Protein AF-A0A3C0S470-F1 (afdb_monomer_lite)

Secondary structure (DSSP, 8-state):
----SHHHHHHHHHHHHGGG------------PPPPEEEEEEESGGG-S---TTS---EEEEEE-SS----EEEEEE-TTT-S-EEEEEE-STTTTT-

pLDDT: mean 79.81, std 15.0, range [46.44, 95.25]

Radius of gyration: 29.49 Å; chains: 1; bounding box: 72×65×53 Å

Foldseek 3Di:
DDPPPVVVVVVVVVVVVVVPPPDPPPVPVPPPWDDKDKDDKAWPDVNPNDDDPPDDTDIDTDIDGPDWDQKDKDWDDDPPPDPDIDMDIDRDCVRTPD

Structure (mmCIF, N/CA/C/O backbone):
data_AF-A0A3C0S470-F1
#
_entry.id   AF-A0A3C0S470-F1
#
loop_
_atom_site.group_PDB
_atom_site.id
_atom_site.type_symbol
_atom_site.label_atom_id
_atom_site.label_alt_id
_atom_site.label_comp_id
_atom_site.label_asym_id
_atom_site.label_ent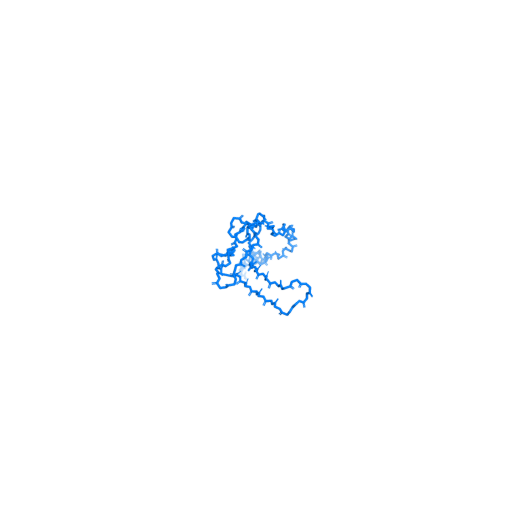ity_id
_atom_site.label_seq_id
_atom_site.pdbx_PDB_ins_code
_atom_site.Cartn_x
_atom_site.Cartn_y
_atom_site.Cartn_z
_atom_site.occupancy
_atom_site.B_iso_or_equiv
_atom_site.auth_seq_id
_atom_site.auth_comp_id
_atom_site.auth_asym_id
_atom_site.auth_atom_id
_atom_site.pdbx_PDB_model_num
ATOM 1 N N . MET A 1 1 ? 55.363 -51.292 -32.253 1.00 46.44 1 MET A N 1
ATOM 2 C CA . MET A 1 1 ? 54.738 -50.322 -31.325 1.00 46.44 1 MET A CA 1
ATOM 3 C C . MET A 1 1 ? 53.556 -49.673 -32.041 1.00 46.44 1 MET A C 1
ATOM 5 O O . MET A 1 1 ? 53.764 -48.955 -33.006 1.00 46.44 1 MET A O 1
ATOM 9 N N . LYS A 1 2 ? 52.319 -50.038 -31.674 1.00 53.50 2 LYS A N 1
ATOM 10 C CA . LYS A 1 2 ? 51.081 -49.615 -32.358 1.00 53.50 2 LYS A CA 1
ATOM 11 C C . LYS A 1 2 ? 50.730 -48.203 -31.881 1.00 53.50 2 LYS A C 1
ATOM 13 O O . LYS A 1 2 ? 50.433 -48.027 -30.702 1.00 53.50 2 LYS A O 1
ATOM 18 N N . THR A 1 3 ? 50.812 -47.207 -32.759 1.00 53.22 3 THR A N 1
ATOM 19 C CA . THR A 1 3 ? 50.462 -45.802 -32.491 1.00 53.22 3 THR A CA 1
ATOM 20 C C . THR A 1 3 ? 48.959 -45.685 -32.223 1.00 53.22 3 THR A C 1
ATOM 22 O O . THR A 1 3 ? 48.158 -45.379 -33.098 1.00 53.22 3 THR A O 1
ATOM 25 N N . ARG A 1 4 ? 48.552 -46.006 -30.991 1.00 58.59 4 ARG A N 1
ATOM 26 C CA . ARG A 1 4 ? 47.180 -45.848 -30.497 1.00 58.59 4 ARG A CA 1
ATOM 27 C C . ARG A 1 4 ? 46.798 -44.376 -30.595 1.00 58.59 4 ARG A C 1
ATOM 29 O O . ARG A 1 4 ? 47.491 -43.563 -30.004 1.00 58.59 4 ARG A O 1
ATOM 36 N N . ASN A 1 5 ? 45.722 -44.098 -31.334 1.00 60.06 5 ASN A N 1
ATOM 37 C CA . ASN A 1 5 ? 44.765 -42.975 -31.387 1.00 60.06 5 ASN A CA 1
ATOM 38 C C . ASN A 1 5 ? 44.871 -41.829 -30.341 1.00 60.06 5 ASN A C 1
ATOM 40 O O . ASN A 1 5 ? 43.860 -41.313 -29.872 1.00 60.06 5 ASN A O 1
ATOM 44 N N . ILE A 1 6 ? 46.074 -41.381 -29.986 1.00 62.22 6 ILE A N 1
ATOM 45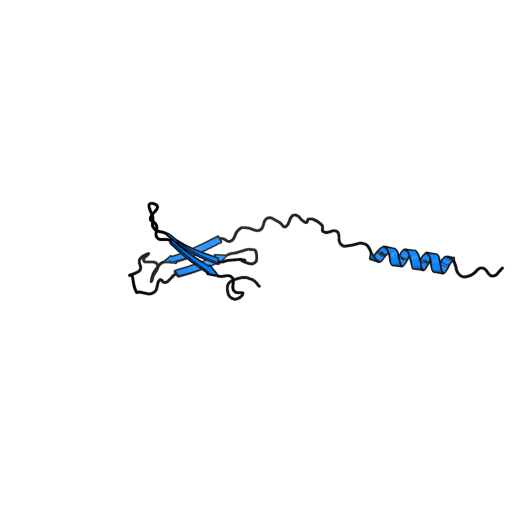 C CA . ILE A 1 6 ? 46.349 -40.344 -28.981 1.00 62.22 6 ILE A CA 1
ATOM 46 C C . ILE A 1 6 ? 45.873 -38.978 -29.473 1.00 62.22 6 ILE A C 1
ATOM 48 O O . ILE A 1 6 ? 45.407 -38.169 -28.679 1.00 62.22 6 ILE A O 1
ATOM 52 N N . ARG A 1 7 ? 45.897 -38.752 -30.793 1.00 60.50 7 ARG A N 1
ATOM 53 C CA . ARG A 1 7 ? 45.371 -37.529 -31.413 1.00 60.50 7 ARG A CA 1
ATOM 54 C C . ARG A 1 7 ? 43.858 -37.390 -31.248 1.00 60.50 7 ARG A C 1
ATOM 56 O O . ARG A 1 7 ? 43.382 -36.284 -31.046 1.00 60.50 7 ARG A O 1
ATOM 63 N N . PHE A 1 8 ? 43.123 -38.504 -31.273 1.00 62.50 8 PHE A N 1
ATOM 64 C CA . PHE A 1 8 ? 41.672 -38.508 -31.067 1.00 62.50 8 PHE A CA 1
ATOM 65 C C . PHE A 1 8 ? 41.313 -38.225 -29.603 1.00 62.50 8 PHE A C 1
ATOM 67 O O . PHE A 1 8 ? 40.392 -37.466 -29.323 1.00 62.50 8 PHE A O 1
ATOM 74 N N . PHE A 1 9 ? 42.098 -38.767 -28.667 1.00 60.22 9 PHE A N 1
ATOM 75 C CA . PHE A 1 9 ? 41.920 -38.510 -27.238 1.00 60.22 9 PHE A CA 1
ATOM 76 C C . PHE A 1 9 ? 42.235 -37.052 -26.865 1.00 60.22 9 PHE A C 1
ATOM 78 O O . PHE A 1 9 ? 41.521 -36.447 -26.070 1.00 60.22 9 PHE A O 1
ATOM 85 N N . PHE A 1 10 ? 43.254 -36.457 -27.494 1.00 62.66 10 PHE A N 1
ATOM 86 C CA . PHE A 1 10 ? 43.574 -35.038 -27.318 1.00 62.66 10 PHE A CA 1
ATOM 87 C C . PHE A 1 10 ? 42.477 -34.115 -27.870 1.00 62.66 10 PHE A C 1
ATOM 89 O O . PHE A 1 10 ? 42.169 -33.108 -27.241 1.00 62.66 10 PHE A O 1
ATOM 96 N N . LEU A 1 11 ? 41.855 -34.480 -29.000 1.00 63.66 11 LEU A N 1
ATOM 97 C CA . LEU A 1 11 ? 40.771 -33.708 -29.621 1.00 63.66 11 LEU A CA 1
ATOM 98 C C . LEU A 1 11 ? 39.461 -33.758 -28.815 1.00 63.66 11 LEU A C 1
ATOM 100 O O . LEU A 1 11 ? 38.723 -32.780 -28.764 1.00 63.66 11 LEU A O 1
ATOM 104 N N . LEU A 1 12 ? 39.169 -34.898 -28.182 1.00 65.12 12 LEU A N 1
ATOM 105 C CA . LEU A 1 12 ? 37.969 -35.074 -27.358 1.00 65.12 12 LEU A CA 1
ATOM 106 C C . LEU A 1 12 ? 38.078 -34.328 -26.014 1.00 65.12 12 LEU A C 1
ATOM 108 O O . LEU A 1 12 ? 37.080 -33.831 -25.498 1.00 65.12 12 LEU A O 1
ATOM 112 N N . SER A 1 13 ? 39.297 -34.202 -25.479 1.00 64.88 13 SER A N 1
ATOM 113 C CA . SER A 1 13 ? 39.582 -33.477 -24.234 1.00 64.88 13 SER A CA 1
ATOM 114 C C . SER A 1 13 ? 39.386 -31.958 -24.368 1.00 64.88 13 SER A C 1
ATOM 116 O O . SER A 1 13 ? 38.798 -31.325 -23.493 1.00 64.88 13 SER A O 1
ATOM 118 N N . THR A 1 14 ? 39.793 -31.359 -25.493 1.00 64.19 14 THR A N 1
ATOM 119 C CA . THR A 1 14 ? 39.613 -29.918 -25.751 1.00 64.19 14 THR A CA 1
ATOM 120 C C . THR A 1 14 ? 38.155 -29.509 -25.957 1.00 64.19 14 THR A C 1
ATOM 122 O O . THR A 1 14 ? 37.792 -28.390 -25.606 1.00 64.19 14 THR A O 1
ATOM 125 N N . ILE A 1 15 ? 37.304 -30.404 -26.466 1.00 66.44 15 ILE A N 1
ATOM 126 C CA . ILE A 1 15 ? 35.862 -30.152 -26.623 1.00 66.44 15 ILE A CA 1
ATOM 127 C C . ILE A 1 15 ? 35.154 -30.135 -25.259 1.00 66.44 15 ILE A C 1
ATOM 129 O O . ILE A 1 15 ? 34.285 -29.298 -25.031 1.00 66.44 15 ILE A O 1
ATOM 133 N N . LEU A 1 16 ? 35.551 -31.004 -24.323 1.00 62.00 16 LEU A N 1
ATOM 134 C CA . LEU A 1 16 ? 34.922 -31.093 -23.000 1.00 62.00 16 LEU A CA 1
ATOM 135 C C . LEU A 1 16 ? 35.210 -29.869 -22.109 1.00 62.00 16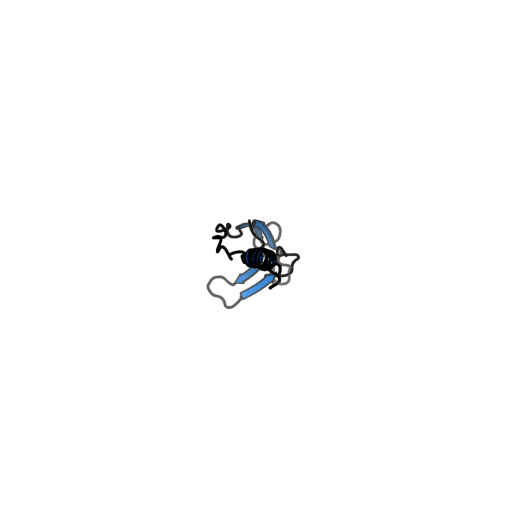 LEU A C 1
ATOM 137 O O . LEU A 1 16 ? 34.361 -29.465 -21.319 1.00 62.00 16 LEU A O 1
ATOM 141 N N . LEU A 1 17 ? 36.384 -29.249 -22.264 1.00 60.62 17 LEU A N 1
ATOM 142 C CA . LEU A 1 17 ? 36.786 -28.048 -21.520 1.00 60.62 17 LEU A CA 1
ATOM 143 C C . LEU A 1 17 ? 36.050 -26.773 -21.979 1.00 60.62 17 LEU A C 1
ATOM 145 O O . LEU A 1 17 ? 35.989 -25.806 -21.224 1.00 60.62 17 LEU A O 1
ATOM 149 N N . GLY A 1 18 ? 35.459 -26.769 -23.181 1.00 60.88 18 GLY A N 1
ATOM 150 C CA . GLY A 1 18 ? 34.704 -25.628 -23.719 1.00 60.88 18 GLY A CA 1
ATOM 151 C C . GLY A 1 18 ? 33.315 -25.431 -23.099 1.00 60.88 18 GLY A C 1
ATOM 152 O O . GLY A 1 18 ? 32.785 -24.324 -23.138 1.00 60.88 18 GLY A O 1
ATOM 153 N N . PHE A 1 19 ? 32.738 -26.469 -22.480 1.00 59.50 19 PHE A N 1
ATOM 154 C CA . PHE A 1 19 ? 31.403 -26.409 -21.863 1.00 59.50 19 PHE A CA 1
ATOM 155 C C . PHE A 1 19 ? 31.406 -25.918 -20.407 1.00 59.50 19 PHE A C 1
ATOM 157 O O . PHE A 1 19 ? 30.342 -25.690 -19.841 1.00 59.50 19 PHE A O 1
ATOM 164 N N . LEU A 1 20 ? 32.581 -25.725 -19.796 1.00 56.91 20 LEU A N 1
ATOM 165 C CA . LEU A 1 20 ? 32.711 -25.156 -18.447 1.00 56.91 20 LEU A CA 1
ATOM 166 C C . LEU A 1 20 ? 32.888 -23.632 -18.456 1.00 56.91 20 LEU A C 1
ATOM 168 O O . LEU A 1 20 ? 33.256 -23.054 -17.432 1.00 56.91 20 LEU A O 1
ATOM 172 N N . SER A 1 21 ? 32.612 -22.961 -19.582 1.00 59.19 21 SER A N 1
ATOM 173 C CA . SER A 1 21 ? 32.401 -21.513 -19.578 1.00 59.19 21 SER A CA 1
ATOM 174 C C . SER A 1 21 ? 31.094 -21.228 -18.837 1.00 59.19 21 SER A C 1
ATOM 176 O O . SER A 1 21 ? 30.024 -21.097 -19.422 1.00 59.19 21 SER A O 1
ATOM 178 N N . SER A 1 22 ? 31.190 -21.232 -17.506 1.00 52.91 22 SER A N 1
ATOM 179 C CA . SER A 1 22 ? 30.176 -20.719 -16.601 1.00 52.91 22 SER A CA 1
ATOM 180 C C . SER A 1 22 ? 29.778 -19.353 -17.125 1.00 52.91 22 SER A C 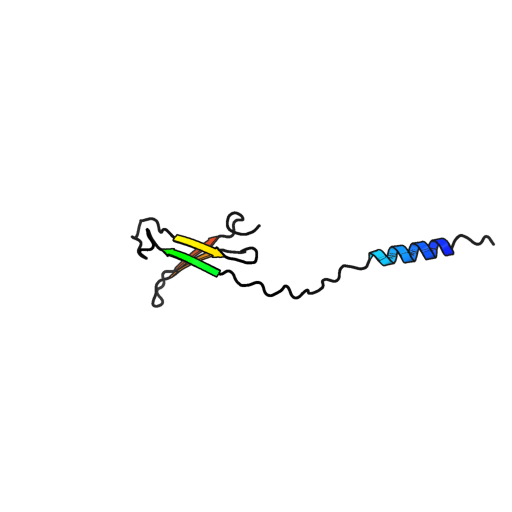1
ATOM 182 O O . SER A 1 22 ? 30.649 -18.491 -17.276 1.00 52.91 22 SER A O 1
ATOM 184 N N . CYS A 1 23 ? 28.480 -19.163 -17.379 1.00 63.94 23 CYS A N 1
ATOM 185 C CA . CYS A 1 23 ? 27.893 -17.839 -17.476 1.00 63.94 23 CYS A CA 1
ATOM 186 C C . CYS A 1 23 ? 28.536 -17.005 -16.377 1.00 63.94 23 CYS A C 1
ATOM 188 O O . CYS A 1 23 ? 28.451 -17.339 -15.186 1.00 63.94 23 CYS A O 1
ATOM 190 N N . LYS A 1 24 ? 29.274 -15.980 -16.792 1.00 49.00 24 LYS A N 1
ATOM 191 C CA . LYS A 1 24 ? 29.669 -14.933 -15.878 1.00 49.00 24 LYS A CA 1
ATOM 192 C C . LYS A 1 24 ? 28.347 -14.485 -15.266 1.00 49.00 24 LYS A C 1
ATOM 194 O O . LYS A 1 24 ? 27.376 -14.259 -15.987 1.00 49.00 24 LYS A O 1
ATOM 199 N N . LYS A 1 25 ? 28.265 -14.427 -13.937 1.00 52.91 25 LYS A N 1
ATOM 200 C CA . LYS A 1 25 ? 27.334 -13.480 -13.330 1.00 52.91 25 LYS A CA 1
ATOM 201 C C . LYS A 1 25 ? 27.911 -12.132 -13.712 1.00 52.91 25 LYS A C 1
ATOM 203 O O . LYS A 1 25 ? 28.683 -11.550 -12.956 1.00 52.91 25 LYS A O 1
ATOM 208 N N . ASP A 1 26 ? 27.653 -11.742 -14.955 1.00 54.50 26 ASP A N 1
ATOM 209 C CA . ASP A 1 26 ? 27.760 -10.372 -15.365 1.00 54.50 26 ASP A CA 1
ATOM 210 C C . ASP A 1 26 ? 26.874 -9.684 -14.342 1.00 54.50 26 ASP A C 1
ATOM 212 O O . ASP A 1 26 ? 25.677 -9.958 -14.218 1.00 54.50 26 ASP A O 1
ATOM 216 N N . ASN A 1 27 ? 27.525 -8.924 -13.469 1.00 54.97 27 ASN A N 1
ATOM 217 C CA . ASN A 1 27 ? 26.876 -7.969 -12.602 1.00 54.97 27 ASN A CA 1
ATOM 218 C C . ASN A 1 27 ? 26.398 -6.859 -13.542 1.00 54.97 27 ASN A C 1
ATOM 220 O O . ASN A 1 27 ? 26.919 -5.749 -13.506 1.00 54.97 27 ASN A O 1
ATOM 224 N N . GLU A 1 28 ? 25.517 -7.244 -14.475 1.00 58.47 28 GLU A N 1
ATOM 225 C CA . GLU A 1 28 ? 24.693 -6.376 -15.282 1.00 58.47 28 GLU A CA 1
ATOM 226 C C . GLU A 1 28 ? 24.091 -5.456 -14.242 1.00 58.47 28 GLU A C 1
ATOM 228 O O . GLU A 1 28 ? 23.352 -5.889 -13.351 1.00 58.47 28 GLU A O 1
ATOM 233 N N . GLU A 1 29 ? 24.557 -4.216 -14.264 1.00 61.06 29 GLU A N 1
ATOM 234 C CA . GLU A 1 29 ? 23.963 -3.130 -13.528 1.00 61.06 29 GLU A CA 1
ATOM 235 C C . GLU A 1 29 ? 22.521 -3.096 -14.022 1.00 61.06 29 GLU A C 1
ATOM 237 O O . GLU A 1 29 ? 22.243 -2.572 -15.099 1.00 61.06 29 GLU A O 1
ATOM 242 N N . ILE A 1 30 ? 21.631 -3.804 -13.308 1.00 62.84 30 ILE A N 1
ATOM 243 C CA . ILE A 1 30 ? 20.207 -3.819 -13.618 1.00 62.84 30 ILE A CA 1
ATOM 244 C C . ILE A 1 30 ? 19.862 -2.340 -13.696 1.00 62.84 30 ILE A C 1
ATOM 246 O O . ILE A 1 30 ? 20.100 -1.642 -12.699 1.00 62.84 30 ILE A O 1
ATOM 250 N N . PRO A 1 31 ? 19.393 -1.847 -14.861 1.00 68.81 31 PRO A N 1
ATOM 251 C CA . PRO A 1 31 ? 19.054 -0.447 -15.002 1.00 68.81 31 PRO A CA 1
ATOM 252 C C . PRO A 1 31 ? 18.202 -0.090 -13.798 1.00 68.81 31 PRO A C 1
ATOM 254 O O . PRO A 1 31 ? 17.295 -0.856 -13.471 1.00 68.81 31 PRO A O 1
ATOM 257 N N . ALA A 1 32 ? 18.547 0.981 -13.084 1.00 74.62 32 ALA A N 1
ATOM 258 C CA . ALA A 1 32 ? 17.799 1.372 -11.901 1.00 74.62 32 ALA A CA 1
ATOM 259 C C . ALA A 1 32 ? 16.346 1.626 -12.325 1.00 74.62 32 ALA A C 1
ATOM 261 O O . ALA A 1 32 ? 16.025 2.692 -12.847 1.00 74.62 32 ALA A O 1
ATOM 262 N N . LEU A 1 33 ? 15.499 0.606 -12.168 1.00 80.75 33 LEU A N 1
ATOM 263 C CA . LEU A 1 33 ? 14.096 0.668 -12.538 1.00 80.75 33 LEU A CA 1
ATOM 264 C C . LEU A 1 33 ? 13.440 1.718 -11.655 1.00 80.75 33 LEU A C 1
ATOM 266 O O . LEU A 1 33 ? 13.793 1.872 -10.476 1.00 80.75 33 LEU A O 1
ATOM 270 N N . ALA A 1 34 ? 12.495 2.459 -12.219 1.00 86.19 34 ALA A N 1
ATOM 271 C CA . ALA A 1 34 ? 11.803 3.477 -11.462 1.00 86.19 34 ALA A CA 1
ATOM 272 C C . ALA A 1 34 ? 11.095 2.839 -10.260 1.00 86.19 34 ALA A C 1
ATOM 274 O O . ALA A 1 34 ? 10.450 1.789 -10.350 1.00 86.19 34 ALA A O 1
ATOM 275 N N . LYS A 1 35 ? 11.205 3.502 -9.105 1.00 89.38 35 LYS A N 1
ATOM 276 C CA . LYS A 1 35 ? 10.454 3.114 -7.909 1.00 89.38 35 LYS A CA 1
ATOM 277 C C . LYS A 1 35 ? 8.943 3.151 -8.206 1.00 89.38 35 LYS A C 1
ATOM 279 O O . LYS A 1 35 ? 8.517 4.055 -8.938 1.00 89.38 35 LYS A O 1
ATOM 284 N N . PRO A 1 36 ? 8.135 2.256 -7.602 1.00 91.44 36 PRO A N 1
ATOM 285 C CA . PRO A 1 36 ? 6.684 2.298 -7.736 1.00 91.44 36 PRO A CA 1
ATOM 286 C C . PRO A 1 36 ? 6.130 3.686 -7.410 1.00 91.44 36 PRO A C 1
ATOM 288 O O . PRO A 1 36 ? 6.565 4.328 -6.448 1.00 91.44 36 PRO A O 1
ATOM 291 N N . GLN A 1 37 ? 5.181 4.143 -8.217 1.00 93.69 37 GLN A N 1
ATOM 292 C CA . GLN A 1 37 ? 4.475 5.401 -8.025 1.00 93.69 37 GLN A CA 1
ATOM 293 C C . GLN A 1 37 ? 3.049 5.107 -7.578 1.00 93.69 37 GLN A C 1
ATOM 295 O O . GLN A 1 37 ? 2.365 4.275 -8.173 1.00 93.69 37 GLN A O 1
ATOM 300 N N . ILE A 1 38 ? 2.604 5.811 -6.540 1.00 92.38 38 ILE A N 1
ATOM 301 C CA . ILE A 1 38 ? 1.196 5.829 -6.145 1.00 92.38 38 ILE A CA 1
ATOM 302 C C . ILE A 1 38 ? 0.540 6.953 -6.944 1.00 92.38 38 ILE A C 1
ATOM 304 O O . ILE A 1 38 ? 0.969 8.104 -6.854 1.00 92.38 38 ILE A O 1
ATOM 308 N N . GLY A 1 39 ? -0.446 6.599 -7.760 1.00 90.19 39 GLY A N 1
ATOM 309 C CA . GLY A 1 39 ? -1.243 7.531 -8.542 1.00 90.19 39 GLY A CA 1
ATOM 310 C C . GLY A 1 39 ? -2.374 8.127 -7.710 1.00 90.19 39 GLY A C 1
ATOM 311 O O . GLY A 1 39 ? -2.177 8.604 -6.590 1.00 90.19 39 GLY A O 1
ATOM 312 N N . THR A 1 40 ? -3.582 8.114 -8.267 1.00 91.50 40 THR A N 1
ATOM 313 C CA . THR A 1 40 ? -4.779 8.554 -7.547 1.00 91.50 40 THR A CA 1
ATOM 314 C C . THR A 1 40 ? -5.002 7.685 -6.310 1.00 91.50 40 THR A C 1
ATOM 316 O O . THR A 1 40 ? -4.909 6.463 -6.385 1.00 91.50 40 THR A O 1
ATOM 319 N N . LEU A 1 41 ? -5.292 8.335 -5.179 1.00 92.44 41 LEU A N 1
ATOM 320 C CA . LEU A 1 41 ? -5.646 7.702 -3.912 1.00 92.44 41 LEU A CA 1
ATOM 321 C C . LEU A 1 41 ? -6.966 8.300 -3.414 1.00 92.44 41 LEU A C 1
ATOM 323 O O . LEU A 1 41 ? -7.061 9.507 -3.170 1.00 92.44 41 LEU A O 1
ATOM 327 N N . GLU A 1 42 ? -7.967 7.446 -3.265 1.00 93.56 42 GLU A N 1
ATOM 328 C CA . GLU A 1 42 ? -9.237 7.724 -2.615 1.00 93.56 42 GLU A CA 1
ATOM 329 C C . GLU A 1 42 ? -9.184 7.286 -1.149 1.00 93.56 42 GLU A C 1
ATOM 331 O O . GLU A 1 42 ? -8.806 6.158 -0.822 1.00 93.56 42 GLU A O 1
ATOM 336 N N . ILE A 1 43 ? -9.577 8.202 -0.261 1.00 92.50 43 ILE A N 1
ATOM 337 C CA . ILE A 1 43 ? -9.683 7.958 1.177 1.00 92.50 43 ILE A CA 1
ATOM 338 C C . ILE A 1 43 ? -11.109 8.262 1.628 1.00 92.50 43 ILE A C 1
ATOM 340 O O . ILE A 1 43 ? -11.550 9.413 1.571 1.00 92.50 43 ILE A O 1
ATOM 344 N N . GLY A 1 44 ? -11.807 7.242 2.125 1.00 91.38 44 GLY A N 1
ATOM 345 C CA . GLY A 1 44 ? -13.228 7.336 2.454 1.00 91.38 44 GLY A CA 1
ATOM 346 C C . GLY A 1 44 ? -14.102 7.407 1.200 1.00 91.38 44 GLY A C 1
ATOM 347 O O . GLY A 1 44 ? -13.614 7.623 0.097 1.00 91.38 44 GLY A O 1
ATOM 348 N N . SER A 1 45 ? -15.412 7.226 1.370 1.00 88.75 45 SER A N 1
ATOM 349 C CA . SER A 1 45 ? -16.361 7.210 0.250 1.00 88.75 45 SER A CA 1
ATOM 350 C C . SER A 1 45 ? -16.322 8.522 -0.541 1.00 88.75 45 SER A C 1
ATOM 352 O O . SER A 1 45 ? -16.542 9.597 0.023 1.00 88.75 45 SER A O 1
ATOM 354 N N . GLY A 1 46 ? -16.099 8.432 -1.851 1.00 91.44 46 GLY A N 1
ATOM 355 C CA . GLY A 1 46 ? -16.021 9.591 -2.739 1.00 91.44 46 GLY A CA 1
ATOM 356 C C . GLY A 1 46 ? -14.827 10.495 -2.433 1.00 91.44 46 GLY A C 1
ATOM 357 O O . GLY A 1 46 ? -14.901 11.703 -2.657 1.00 91.44 46 GLY A O 1
ATOM 358 N N . ASN A 1 47 ? -13.757 9.934 -1.864 1.00 93.69 47 ASN A N 1
ATOM 359 C CA . ASN A 1 47 ? -12.556 10.654 -1.439 1.00 93.69 47 ASN A CA 1
ATOM 360 C C . ASN A 1 47 ? -12.827 11.820 -0.466 1.00 93.69 47 ASN A C 1
ATOM 362 O O . ASN A 1 47 ? -12.164 12.860 -0.511 1.00 93.69 47 ASN A O 1
ATOM 366 N N . ASN A 1 48 ? -13.818 11.669 0.418 1.00 93.50 48 ASN A N 1
ATOM 367 C CA . ASN A 1 48 ? -14.186 12.703 1.389 1.00 93.50 48 ASN A CA 1
ATOM 368 C C . ASN A 1 48 ? -13.161 12.870 2.532 1.00 93.50 48 ASN A C 1
ATOM 370 O O . ASN A 1 48 ? -13.286 13.796 3.332 1.00 93.50 48 ASN A O 1
ATOM 374 N N . LYS A 1 49 ? -12.150 11.990 2.603 1.00 92.38 49 LYS A N 1
ATOM 375 C CA . LYS A 1 49 ? -11.059 11.970 3.592 1.00 92.38 49 LYS A CA 1
ATOM 376 C C . LYS A 1 49 ? -11.530 11.831 5.036 1.00 92.38 49 LYS A C 1
ATOM 378 O O . LYS A 1 49 ? -10.834 12.229 5.967 1.00 92.38 49 LYS A O 1
ATOM 383 N N . THR A 1 50 ? -12.711 11.256 5.228 1.00 90.31 50 THR A N 1
ATOM 384 C CA . THR A 1 50 ? -13.304 11.022 6.541 1.00 90.31 50 THR A CA 1
ATOM 385 C C . THR A 1 50 ? -13.811 9.591 6.637 1.00 90.31 50 THR A C 1
ATOM 387 O O . THR A 1 50 ? -14.259 8.993 5.662 1.00 90.31 50 THR A O 1
ATOM 390 N N . VAL A 1 51 ? -13.743 9.029 7.837 1.00 88.31 51 VAL A N 1
ATOM 391 C CA . VAL A 1 51 ? -14.310 7.721 8.153 1.00 88.31 51 VAL A CA 1
ATOM 392 C C . VAL A 1 51 ? -14.872 7.776 9.566 1.00 88.31 51 VAL A C 1
ATOM 394 O O . VAL A 1 51 ? -14.311 8.444 10.438 1.00 88.31 51 VAL A O 1
ATOM 397 N N . GLN A 1 52 ? -15.992 7.097 9.799 1.00 88.00 52 GLN A N 1
ATOM 398 C CA . GLN A 1 52 ? -16.589 7.005 11.124 1.00 88.00 52 GLN A CA 1
ATOM 399 C C . GLN A 1 52 ? -16.095 5.750 11.846 1.00 88.00 52 GLN A C 1
ATOM 401 O O . GLN A 1 52 ? -16.042 4.664 11.270 1.00 88.00 52 GLN A O 1
ATOM 406 N N . ALA A 1 53 ? -15.746 5.890 13.125 1.00 86.81 53 ALA A N 1
ATOM 407 C CA . ALA A 1 53 ? -15.357 4.753 13.950 1.00 86.81 53 ALA A CA 1
ATOM 408 C C . ALA A 1 53 ? -16.476 3.695 13.988 1.00 86.81 53 ALA A C 1
ATOM 410 O O . ALA A 1 53 ? -17.646 4.027 14.177 1.00 86.81 53 ALA A O 1
ATOM 411 N N . GLY A 1 54 ? -16.106 2.426 13.801 1.00 88.88 54 GLY A N 1
ATOM 412 C CA . GLY A 1 54 ? -17.051 1.309 13.694 1.00 88.88 54 GLY A CA 1
ATOM 413 C C . GLY A 1 54 ? -17.650 1.105 12.298 1.00 88.88 54 GLY A C 1
ATOM 414 O O . GLY A 1 54 ? -18.402 0.155 12.115 1.00 88.88 54 GLY A O 1
ATOM 415 N N . SER A 1 55 ? -17.317 1.959 11.326 1.00 89.94 55 SER A N 1
ATOM 416 C CA . SER A 1 55 ? -17.632 1.759 9.905 1.00 89.94 55 SER A CA 1
ATOM 417 C C . SER A 1 55 ? -16.416 1.250 9.130 1.00 89.94 55 SER A C 1
ATOM 419 O O . SER A 1 55 ? -15.280 1.341 9.604 1.00 89.94 55 SER A O 1
ATOM 421 N N . ASP A 1 56 ? -16.656 0.758 7.917 1.00 90.44 56 ASP A N 1
ATOM 422 C CA . ASP A 1 56 ? -15.594 0.319 7.017 1.00 90.44 56 ASP A CA 1
ATOM 423 C C . ASP A 1 56 ? -14.787 1.513 6.486 1.00 90.44 56 ASP A C 1
ATOM 425 O O . ASP A 1 56 ? -15.334 2.511 6.009 1.00 90.44 56 ASP A O 1
ATOM 429 N N . LEU A 1 57 ? -13.459 1.394 6.542 1.00 89.19 57 LEU A N 1
ATOM 430 C CA . LEU A 1 57 ? -12.536 2.329 5.907 1.00 89.19 57 LEU A CA 1
ATOM 431 C C . LEU A 1 57 ? -12.334 1.923 4.443 1.00 89.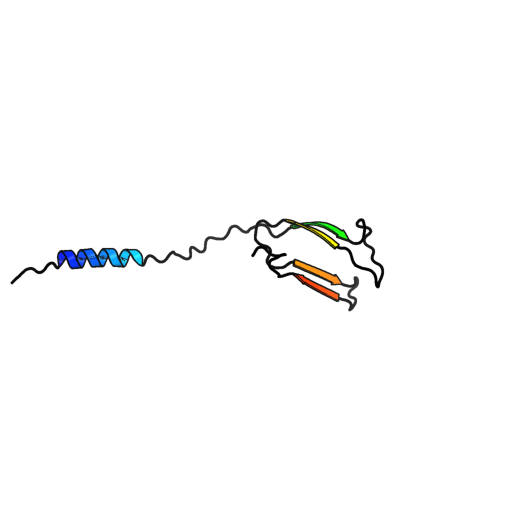19 57 LEU A C 1
ATOM 433 O O . LEU A 1 57 ? -11.664 0.931 4.159 1.00 89.19 57 LEU A O 1
ATOM 437 N N . HIS A 1 58 ? -12.895 2.708 3.523 1.00 91.88 58 HIS A N 1
ATOM 438 C CA . HIS A 1 58 ? -12.664 2.549 2.089 1.00 91.88 58 HIS A CA 1
ATOM 439 C C . HIS A 1 58 ? -11.354 3.236 1.674 1.00 91.88 58 HIS A C 1
ATOM 441 O O . HIS A 1 58 ? -11.163 4.423 1.950 1.00 91.88 58 HIS A O 1
ATOM 447 N N . LEU A 1 59 ? -10.467 2.478 1.027 1.00 92.38 59 LEU A N 1
ATOM 448 C CA . LEU A 1 59 ? -9.230 2.956 0.415 1.00 92.38 59 LEU A CA 1
ATOM 449 C C . LEU A 1 59 ? -9.130 2.351 -0.981 1.00 92.38 59 LEU A C 1
ATOM 451 O O . LEU A 1 59 ? -9.163 1.128 -1.124 1.00 92.38 59 LEU A O 1
ATOM 455 N N . GLU A 1 60 ? -8.965 3.201 -1.983 1.00 92.06 60 GLU A N 1
ATOM 456 C CA . GLU A 1 60 ? -8.763 2.787 -3.368 1.00 92.06 60 GLU A CA 1
ATOM 457 C C . GLU A 1 60 ? -7.606 3.584 -3.959 1.00 92.06 60 GLU A C 1
ATOM 459 O O . GLU A 1 60 ? -7.448 4.769 -3.677 1.00 92.06 60 GLU A O 1
ATOM 464 N N . GLY A 1 61 ? -6.764 2.946 -4.764 1.00 90.94 61 GLY A N 1
ATOM 465 C CA . GLY A 1 61 ? -5.718 3.673 -5.456 1.00 90.94 61 GLY A CA 1
ATOM 466 C C . GLY A 1 61 ? -5.020 2.872 -6.536 1.00 90.94 61 GLY A C 1
ATOM 467 O O . GLY A 1 61 ? -5.101 1.645 -6.588 1.00 90.94 61 GLY A O 1
ATOM 468 N N . GLU A 1 62 ? -4.318 3.602 -7.393 1.00 92.50 62 GLU A N 1
ATOM 469 C CA . GLU A 1 62 ? -3.535 3.049 -8.490 1.00 92.50 62 GLU A CA 1
ATOM 470 C C . GLU A 1 62 ? -2.051 3.011 -8.112 1.00 92.50 62 GLU A C 1
ATOM 472 O O . GLU A 1 62 ? -1.501 3.992 -7.607 1.00 92.50 62 GLU A O 1
ATOM 477 N N . ILE A 1 63 ? -1.387 1.882 -8.368 1.00 91.75 63 ILE A N 1
ATOM 478 C CA . ILE A 1 63 ? 0.061 1.744 -8.200 1.00 91.75 63 ILE A CA 1
ATOM 479 C C . ILE A 1 63 ? 0.659 1.356 -9.546 1.00 91.75 63 ILE A C 1
ATOM 481 O O . ILE A 1 63 ? 0.357 0.290 -10.078 1.00 91.75 63 ILE A O 1
ATOM 485 N N . VAL A 1 64 ? 1.538 2.208 -10.071 1.00 91.75 64 VAL A N 1
ATOM 486 C CA . VAL A 1 64 ? 2.276 1.957 -11.312 1.00 91.75 64 VAL A CA 1
ATOM 487 C C . VAL A 1 64 ? 3.707 1.581 -10.956 1.00 91.75 64 VAL A C 1
ATOM 489 O O . VAL A 1 64 ? 4.395 2.320 -10.250 1.00 91.75 64 VAL A O 1
ATOM 492 N N . ALA A 1 65 ? 4.170 0.432 -11.442 1.00 90.94 65 ALA A N 1
ATOM 493 C CA . ALA A 1 65 ? 5.532 -0.040 -11.230 1.00 90.94 65 ALA A CA 1
ATOM 494 C C . ALA A 1 65 ? 6.108 -0.622 -12.525 1.00 90.94 65 ALA A C 1
ATOM 496 O O . ALA A 1 65 ? 5.437 -1.376 -13.224 1.00 90.94 65 ALA A O 1
ATOM 497 N N . GLU A 1 66 ? 7.365 -0.287 -12.827 1.00 90.06 66 GLU A N 1
ATOM 498 C CA . GLU A 1 66 ? 8.112 -0.875 -13.953 1.00 90.06 66 GLU A CA 1
ATOM 499 C C . GLU A 1 66 ? 8.547 -2.320 -13.666 1.00 90.06 66 GLU A C 1
ATOM 501 O O . GLU A 1 66 ? 8.805 -3.098 -14.582 1.00 90.06 66 GLU A O 1
ATOM 506 N N . ALA A 1 67 ? 8.625 -2.675 -12.381 1.00 88.12 67 ALA A N 1
ATOM 507 C CA . ALA A 1 67 ? 9.029 -3.979 -11.881 1.00 88.12 67 ALA A CA 1
ATOM 508 C C . ALA A 1 67 ? 7.912 -4.637 -11.063 1.00 88.12 67 ALA A C 1
ATOM 510 O O . ALA A 1 67 ? 6.917 -4.010 -10.694 1.00 88.12 67 ALA A O 1
ATOM 511 N N . LEU A 1 68 ? 8.125 -5.905 -10.713 1.00 89.31 68 LEU A N 1
ATOM 512 C CA . LEU A 1 68 ? 7.247 -6.638 -9.808 1.00 89.31 68 LEU A CA 1
ATOM 513 C C . LEU A 1 68 ? 7.239 -5.960 -8.430 1.00 89.31 68 LEU A C 1
ATOM 515 O O . LEU A 1 68 ? 8.284 -5.712 -7.824 1.00 89.31 68 LEU A O 1
ATOM 519 N N . ILE A 1 69 ? 6.043 -5.663 -7.929 1.00 90.06 69 ILE A N 1
ATOM 520 C CA . ILE A 1 69 ? 5.851 -5.139 -6.576 1.00 90.06 69 ILE A CA 1
ATOM 521 C C . ILE A 1 69 ? 6.124 -6.278 -5.598 1.00 90.06 69 ILE A C 1
ATOM 523 O O . ILE A 1 69 ? 5.576 -7.353 -5.784 1.00 90.06 69 ILE A O 1
ATOM 527 N N . ALA A 1 70 ? 6.936 -6.053 -4.563 1.00 90.44 70 ALA A N 1
ATOM 528 C CA . ALA A 1 70 ? 7.239 -7.066 -3.543 1.00 90.44 70 ALA A CA 1
ATOM 529 C C . ALA A 1 70 ? 6.332 -6.980 -2.301 1.00 90.44 70 ALA A C 1
ATOM 531 O O . ALA A 1 70 ? 6.134 -7.971 -1.600 1.00 90.44 70 ALA A O 1
ATOM 532 N N . LYS A 1 71 ? 5.815 -5.784 -1.994 1.00 92.75 71 LYS A N 1
ATOM 533 C CA . LYS A 1 71 ? 4.959 -5.514 -0.834 1.00 92.75 71 LYS A CA 1
ATOM 534 C C . LYS A 1 71 ? 4.147 -4.246 -1.070 1.00 92.75 71 LYS A C 1
ATOM 536 O O . LYS A 1 71 ? 4.702 -3.245 -1.519 1.00 92.75 71 LYS A O 1
ATOM 541 N N . ILE A 1 72 ? 2.880 -4.270 -0.672 1.00 92.44 72 ILE A N 1
ATOM 542 C CA . ILE A 1 72 ? 2.054 -3.070 -0.495 1.00 92.44 72 ILE A CA 1
ATOM 543 C C . ILE A 1 72 ? 1.772 -2.929 1.000 1.00 92.44 72 ILE A C 1
ATOM 545 O O . ILE A 1 72 ? 1.409 -3.903 1.654 1.00 92.44 72 ILE A O 1
ATOM 549 N N . GLU A 1 73 ? 1.963 -1.741 1.566 1.00 94.50 73 GLU A N 1
ATOM 550 C CA . GLU A 1 73 ? 1.735 -1.487 2.990 1.00 94.50 73 GLU A CA 1
ATOM 551 C C . GLU A 1 73 ? 0.854 -0.256 3.171 1.00 94.50 73 GLU A C 1
ATOM 553 O O . GLU A 1 73 ? 1.118 0.795 2.594 1.00 94.50 73 GLU A O 1
ATOM 558 N N . ILE A 1 74 ? -0.194 -0.405 3.977 1.00 92.44 74 ILE A N 1
ATOM 559 C CA . ILE A 1 74 ? -1.056 0.692 4.406 1.00 92.44 74 ILE A CA 1
ATOM 560 C C . ILE A 1 74 ? -0.712 0.988 5.858 1.00 92.44 74 ILE A C 1
ATOM 562 O O . ILE A 1 74 ? -0.832 0.109 6.716 1.00 92.44 74 ILE A O 1
ATOM 566 N N . GLU A 1 75 ? -0.306 2.224 6.129 1.00 93.44 75 GLU A N 1
ATOM 567 C CA . GLU A 1 75 ? -0.060 2.729 7.474 1.00 93.44 75 GLU A CA 1
ATOM 568 C C . GLU A 1 75 ? -1.033 3.867 7.790 1.00 93.44 75 GLU A C 1
ATOM 570 O O . GLU A 1 75 ? -1.164 4.817 7.021 1.00 93.44 75 GLU A O 1
ATOM 575 N N . VAL A 1 76 ? -1.693 3.779 8.944 1.00 90.19 76 VAL A N 1
ATOM 576 C CA . VAL A 1 76 ? -2.476 4.868 9.529 1.00 90.19 76 VAL A CA 1
ATOM 577 C C . VAL A 1 76 ? -1.844 5.206 10.868 1.00 90.19 76 VAL A C 1
ATOM 579 O O . VAL A 1 76 ? -1.781 4.353 11.752 1.00 90.19 76 VAL A O 1
ATOM 582 N N . HIS A 1 77 ? -1.386 6.438 11.035 1.00 92.19 77 HIS A N 1
ATOM 583 C CA . HIS A 1 77 ? -0.840 6.927 12.295 1.00 92.19 77 HIS A CA 1
ATOM 584 C C . HIS A 1 77 ? -1.533 8.220 12.708 1.00 92.19 77 HIS A C 1
ATOM 586 O O . HIS A 1 77 ? -2.044 8.971 11.879 1.00 92.19 77 HIS A O 1
ATOM 592 N N . GLN A 1 78 ? -1.559 8.476 14.010 1.00 92.75 78 GLN A N 1
ATOM 593 C CA . GLN A 1 78 ? -2.072 9.730 14.538 1.00 92.75 78 GLN A CA 1
ATOM 594 C C . GLN A 1 78 ? -1.061 10.859 14.303 1.00 92.75 78 GLN A C 1
ATOM 596 O O . GLN A 1 78 ? 0.099 10.760 14.711 1.00 92.75 78 GLN A O 1
ATOM 601 N N . GLU A 1 79 ? -1.504 11.948 13.671 1.00 90.50 79 GLU A N 1
ATOM 602 C CA . GLU A 1 79 ? -0.688 13.157 13.528 1.00 90.50 79 GLU A CA 1
ATOM 603 C C . GLU A 1 79 ? -0.280 13.731 14.897 1.00 90.50 79 GLU A C 1
ATOM 605 O O . GLU A 1 79 ? -0.943 13.519 15.915 1.00 90.50 79 GLU A O 1
ATOM 610 N N . GLY A 1 80 ? 0.839 14.460 14.933 1.00 91.06 80 GLY A N 1
ATOM 611 C CA . GLY A 1 80 ? 1.356 15.058 16.170 1.00 91.06 80 GLY A CA 1
ATOM 612 C C . GLY A 1 80 ? 2.062 14.075 17.112 1.00 91.06 80 GLY A C 1
ATOM 613 O O . GLY A 1 80 ? 2.284 14.405 18.273 1.00 91.06 80 GLY A O 1
ATOM 614 N N .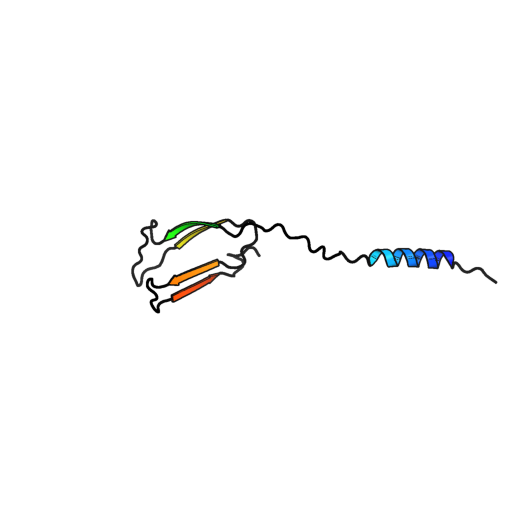 GLY A 1 81 ? 2.431 12.882 16.630 1.00 83.25 81 GLY A N 1
ATOM 615 C CA . GLY A 1 81 ? 3.202 11.906 17.412 1.00 83.25 81 GLY A CA 1
ATOM 616 C C . GLY A 1 81 ? 2.367 11.139 18.438 1.00 83.25 81 GLY A C 1
ATOM 617 O O . GLY A 1 81 ? 2.887 10.701 19.466 1.00 83.25 81 GLY A O 1
ATOM 618 N N . GLY A 1 82 ? 1.066 10.992 18.177 1.00 89.88 82 GLY A N 1
ATOM 619 C CA . GLY A 1 82 ? 0.202 10.137 18.980 1.00 89.88 82 GLY A CA 1
ATOM 620 C C . GLY A 1 82 ? 0.659 8.674 18.972 1.00 89.88 82 GLY A C 1
ATOM 621 O O . GLY A 1 82 ? 1.426 8.236 18.118 1.00 89.88 82 GLY A O 1
ATOM 622 N N . GLN A 1 83 ? 0.180 7.899 19.944 1.00 91.94 83 GLN A N 1
ATOM 623 C CA . GLN A 1 83 ? 0.581 6.494 20.109 1.00 91.94 83 GLN A CA 1
ATOM 624 C C . GLN A 1 83 ? -0.169 5.542 19.168 1.00 91.94 83 GLN A C 1
ATOM 626 O O . GLN A 1 83 ? 0.216 4.383 19.022 1.00 91.94 83 GLN A O 1
ATOM 631 N N . TYR A 1 84 ? -1.262 6.001 18.550 1.00 89.56 84 TYR A N 1
ATOM 632 C CA . TYR A 1 84 ? -2.042 5.161 17.655 1.00 89.56 84 TYR A CA 1
ATOM 633 C C . TYR A 1 84 ? -1.321 4.967 16.318 1.00 89.56 84 TYR A C 1
ATOM 635 O O . TYR A 1 84 ? -1.048 5.928 15.594 1.00 89.56 84 TYR A O 1
ATOM 643 N N . LYS A 1 85 ? -1.071 3.698 15.989 1.00 92.56 85 LYS A N 1
ATOM 644 C CA . LYS A 1 85 ? -0.543 3.245 14.707 1.00 92.56 85 LYS A CA 1
ATOM 645 C C . LYS A 1 85 ? -1.228 1.944 14.304 1.00 92.56 85 LYS A C 1
ATOM 647 O O . LYS A 1 85 ? -1.308 1.002 15.090 1.00 92.56 85 LYS A O 1
ATOM 652 N N . PHE A 1 86 ? -1.674 1.889 13.061 1.00 90.50 86 PHE A N 1
ATOM 653 C CA . PHE A 1 86 ? -2.170 0.697 12.396 1.00 90.50 86 PHE A CA 1
ATOM 654 C C . PHE A 1 86 ? -1.335 0.458 11.142 1.00 90.50 86 PHE A C 1
ATOM 656 O O . PHE A 1 86 ? -1.056 1.390 10.389 1.00 90.50 86 PHE A O 1
ATOM 663 N N . THR A 1 87 ? -0.955 -0.793 10.905 1.00 95.25 87 THR A N 1
ATOM 664 C CA . THR A 1 87 ? -0.201 -1.186 9.714 1.00 95.25 87 THR A CA 1
ATOM 665 C C . THR A 1 87 ? -0.770 -2.482 9.163 1.00 95.25 87 THR A C 1
ATOM 667 O O . THR A 1 87 ? -0.978 -3.445 9.904 1.00 95.25 87 THR A O 1
ATOM 670 N N . LYS A 1 88 ? -0.993 -2.523 7.850 1.00 92.69 88 LYS A N 1
ATOM 671 C CA . LYS A 1 88 ? -1.403 -3.723 7.123 1.00 92.69 88 LYS A CA 1
ATOM 672 C C . LYS A 1 88 ? -0.499 -3.920 5.915 1.00 92.69 88 LYS A C 1
ATOM 674 O O . LYS A 1 88 ? -0.454 -3.064 5.037 1.00 92.69 88 LYS A O 1
ATOM 679 N N . ALA A 1 89 ? 0.186 -5.058 5.869 1.00 94.88 89 ALA A N 1
ATOM 680 C CA . ALA A 1 89 ? 1.012 -5.459 4.738 1.00 94.88 89 ALA A CA 1
ATOM 681 C C . ALA A 1 89 ? 0.279 -6.484 3.859 1.00 94.88 89 ALA A C 1
ATOM 683 O O . ALA A 1 89 ? -0.389 -7.385 4.372 1.00 94.88 89 ALA A O 1
ATOM 684 N N . TYR A 1 90 ? 0.448 -6.347 2.547 1.00 92.56 90 TYR A N 1
ATOM 685 C CA . TYR A 1 90 ? -0.015 -7.265 1.515 1.00 92.56 90 TYR A CA 1
ATOM 686 C C . TYR A 1 90 ? 1.199 -7.805 0.764 1.00 92.56 90 TYR A C 1
ATOM 688 O O . TYR A 1 90 ? 1.953 -7.052 0.144 1.00 92.56 90 TYR A O 1
ATOM 696 N N . THR A 1 91 ? 1.382 -9.118 0.854 1.00 93.44 91 THR A N 1
ATOM 697 C CA . THR A 1 91 ? 2.492 -9.863 0.241 1.00 93.44 91 THR A CA 1
ATOM 698 C C . THR A 1 91 ? 2.007 -11.105 -0.506 1.00 93.44 91 THR A C 1
ATOM 700 O O . THR A 1 91 ? 2.819 -11.900 -0.962 1.00 93.44 91 THR A O 1
ATOM 703 N N . ASP A 1 92 ? 0.692 -11.318 -0.598 1.00 88.56 92 ASP A N 1
ATOM 704 C CA . ASP A 1 92 ? 0.133 -12.459 -1.324 1.00 88.56 92 ASP A CA 1
ATOM 705 C C . ASP A 1 92 ? 0.229 -12.222 -2.828 1.00 88.56 92 ASP A C 1
ATOM 707 O O . ASP A 1 92 ? 0.001 -11.102 -3.284 1.00 88.56 92 ASP A O 1
ATOM 711 N N . GLY A 1 93 ? 0.462 -13.280 -3.610 1.00 81.50 93 GLY A N 1
ATOM 712 C CA . GLY A 1 93 ? 0.665 -13.178 -5.061 1.00 81.50 93 GLY A CA 1
ATOM 713 C C . GLY A 1 93 ? -0.494 -12.599 -5.873 1.00 81.50 93 GLY A C 1
ATOM 714 O O . GLY A 1 93 ? -0.326 -12.220 -7.020 1.00 81.50 93 GLY A O 1
ATOM 715 N N . LYS A 1 94 ? -1.674 -12.449 -5.267 1.00 80.81 94 LYS A N 1
ATOM 716 C CA . LYS A 1 94 ? -2.771 -11.666 -5.849 1.00 80.81 94 LYS A CA 1
ATOM 717 C C . LYS A 1 94 ? -2.445 -10.162 -5.937 1.00 80.81 94 LYS A C 1
ATOM 719 O O . LYS A 1 94 ? -3.003 -9.470 -6.782 1.00 80.81 94 LYS A O 1
ATOM 724 N N . TYR A 1 95 ? -1.608 -9.656 -5.034 1.00 76.56 95 TYR A N 1
ATOM 725 C CA . TYR A 1 95 ? -1.295 -8.232 -4.849 1.00 76.56 95 TYR A CA 1
ATOM 726 C C . TYR A 1 95 ? 0.143 -7.872 -5.236 1.00 76.56 95 TYR A C 1
ATOM 728 O O . TYR A 1 95 ? 0.488 -6.694 -5.293 1.00 76.56 95 TYR A O 1
ATOM 736 N N . ILE A 1 96 ? 0.986 -8.878 -5.456 1.00 79.25 96 ILE A N 1
ATOM 737 C CA . ILE A 1 96 ? 2.400 -8.738 -5.796 1.00 79.25 96 ILE A CA 1
ATOM 738 C C . ILE A 1 96 ? 2.675 -9.529 -7.073 1.00 79.25 96 ILE A C 1
ATOM 740 O O . ILE A 1 96 ? 2.003 -10.520 -7.333 1.00 79.25 96 ILE A O 1
ATOM 744 N N . GLY A 1 97 ? 3.623 -9.089 -7.895 1.00 69.25 97 GLY A N 1
ATOM 745 C CA . GLY A 1 97 ? 3.886 -9.743 -9.177 1.00 69.25 97 GLY A CA 1
ATOM 746 C C . GLY A 1 97 ? 4.678 -11.039 -8.995 1.00 69.25 97 GLY A C 1
ATOM 747 O O . GLY A 1 97 ? 5.900 -10.999 -9.075 1.00 69.25 97 GLY A O 1
ATOM 748 N N . VAL A 1 98 ? 4.014 -12.164 -8.721 1.00 59.69 98 VAL A N 1
ATOM 749 C CA . VAL A 1 98 ? 4.622 -13.509 -8.604 1.00 59.69 98 VAL A CA 1
ATOM 750 C C . VAL A 1 98 ? 3.872 -14.544 -9.425 1.00 59.69 98 VAL A C 1
ATOM 752 O O . VAL A 1 98 ? 2.646 -14.384 -9.608 1.00 59.69 98 VAL A O 1
#

Sequence (98 aa):
MKTRNIRFFFLLSTILLGFLSSCKKDNEEIPALAKPQIGTLEIGSGNNKTVQAGSDLHLEGEIVAEALIAKIEIEVHQEGGGQYKFTKAYTDGKYIGV